Protein AF-I3W3P7-F1 (afdb_monomer_lite)

Foldseek 3Di:
DDDDPPPPPPPFDFDPDPLLVVLVVLLVVLVVLLVVLLVQLVVLLVVLVCCVPPVPDDVPVSVVSNVSSVVSNVVSVVSVVSNVVSVVSRVVRGDDD

Structure (mmCIF, N/CA/C/O backbone):
data_AF-I3W3P7-F1
#
_entry.id   AF-I3W3P7-F1
#
loop_
_atom_site.group_PDB
_atom_site.id
_atom_site.type_symbol
_atom_site.label_atom_id
_atom_site.label_alt_id
_atom_site.label_comp_id
_atom_site.label_asym_id
_atom_site.label_entity_id
_atom_site.label_seq_id
_atom_site.pdbx_PDB_ins_code
_atom_site.Cartn_x
_atom_site.Cartn_y
_atom_site.Cartn_z
_atom_site.occupancy
_atom_site.B_iso_or_equiv
_atom_site.auth_seq_id
_atom_site.auth_comp_id
_atom_site.auth_asym_id
_atom_site.auth_atom_id
_atom_site.pdbx_PDB_model_num
ATOM 1 N N . MET A 1 1 ? -31.253 31.431 -1.436 1.00 50.84 1 MET A N 1
ATOM 2 C CA . MET A 1 1 ? -30.133 30.499 -1.173 1.00 50.84 1 MET A CA 1
ATOM 3 C C . MET A 1 1 ? -30.693 29.090 -1.042 1.00 50.84 1 MET A C 1
ATOM 5 O O . MET A 1 1 ? -31.621 28.928 -0.252 1.00 50.84 1 MET A O 1
ATOM 9 N N . PRO A 1 2 ? -30.207 28.096 -1.806 1.00 55.56 2 PRO A N 1
ATOM 10 C CA . PRO A 1 2 ? -30.627 26.712 -1.616 1.00 55.56 2 PRO A CA 1
ATOM 11 C C . PRO A 1 2 ? -30.160 26.228 -0.236 1.00 55.56 2 PRO A C 1
ATOM 13 O O . PRO A 1 2 ? -28.994 26.382 0.126 1.00 55.56 2 PRO A O 1
ATOM 16 N N . LYS A 1 3 ? -31.088 25.692 0.563 1.00 58.59 3 LYS A N 1
ATOM 17 C CA . LYS A 1 3 ? -30.780 25.039 1.840 1.00 58.59 3 LYS A CA 1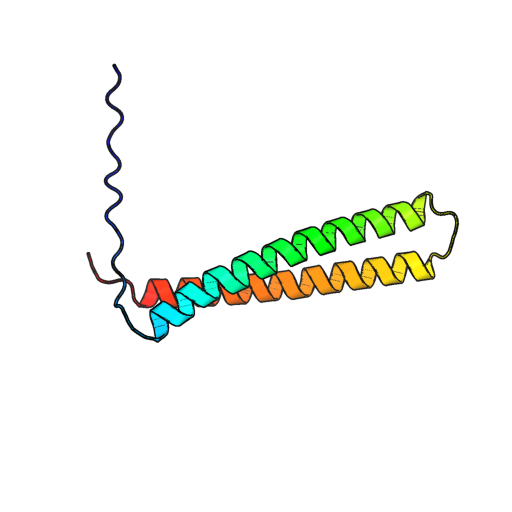
ATOM 18 C C . LYS A 1 3 ? -30.280 23.635 1.521 1.00 58.59 3 LYS A C 1
ATOM 20 O O . LYS A 1 3 ? -31.083 22.742 1.275 1.00 58.59 3 LYS A O 1
ATOM 25 N N . PHE A 1 4 ? -28.964 23.453 1.490 1.00 63.94 4 PHE A N 1
ATOM 26 C CA . PHE A 1 4 ? -28.393 22.112 1.484 1.00 63.94 4 PHE A CA 1
ATOM 27 C C . PHE A 1 4 ? -28.792 21.412 2.790 1.00 63.94 4 PHE A C 1
ATOM 29 O O . PHE A 1 4 ? -28.655 22.024 3.858 1.00 63.94 4 PHE A O 1
ATOM 36 N N . PRO A 1 5 ? -29.321 20.176 2.741 1.00 60.12 5 PRO A N 1
ATOM 37 C CA . PRO A 1 5 ? -29.552 19.411 3.953 1.00 60.12 5 PRO A CA 1
ATOM 38 C C . PRO A 1 5 ? -28.206 19.258 4.661 1.00 60.12 5 PRO A C 1
ATOM 40 O O . PRO A 1 5 ? -27.235 18.789 4.071 1.00 60.12 5 PRO A O 1
ATOM 43 N N . LYS A 1 6 ? -28.128 19.716 5.915 1.00 59.94 6 LYS A N 1
ATOM 44 C CA . LYS A 1 6 ? -26.996 19.397 6.782 1.00 59.94 6 LYS A CA 1
ATOM 45 C C . LYS A 1 6 ? -27.035 17.885 6.977 1.00 59.94 6 LYS A C 1
ATOM 47 O O . LYS A 1 6 ? -27.864 17.404 7.742 1.00 59.94 6 LYS A O 1
ATOM 52 N N . GLU A 1 7 ? -26.188 17.149 6.264 1.00 58.72 7 GLU A N 1
ATOM 53 C CA . GLU A 1 7 ? -25.850 15.783 6.650 1.00 58.72 7 GLU A CA 1
ATOM 54 C C . GLU A 1 7 ? -25.301 15.866 8.074 1.00 58.72 7 GLU A C 1
ATOM 56 O O . GLU A 1 7 ? -24.207 16.381 8.317 1.00 58.72 7 GLU A O 1
ATOM 61 N N . ILE A 1 8 ? -26.116 15.447 9.038 1.00 59.38 8 ILE A N 1
ATOM 62 C CA . ILE A 1 8 ? -25.673 15.267 10.411 1.00 5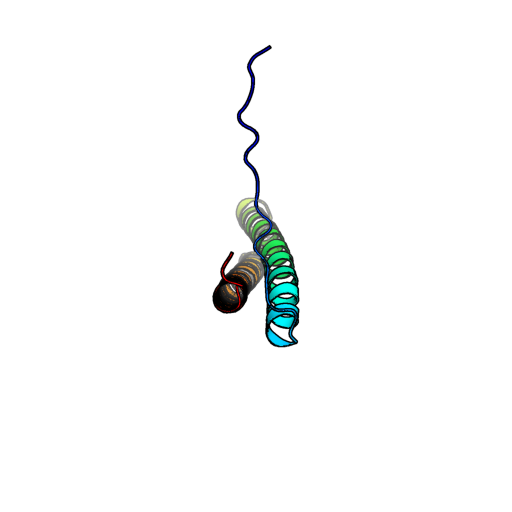9.38 8 ILE A CA 1
ATOM 63 C C . ILE A 1 8 ? -24.810 14.014 10.362 1.00 59.38 8 ILE A C 1
ATOM 65 O O . ILE A 1 8 ? -25.310 12.892 10.387 1.00 59.38 8 ILE A O 1
ATOM 69 N N . ILE A 1 9 ? -23.504 14.207 10.198 1.00 60.12 9 ILE A N 1
ATOM 70 C CA . ILE A 1 9 ? -22.532 13.134 10.367 1.00 60.12 9 ILE A CA 1
ATOM 71 C C . ILE A 1 9 ? -22.521 12.841 11.866 1.00 60.12 9 ILE A C 1
ATOM 73 O O . ILE A 1 9 ? -21.771 13.464 12.618 1.00 60.12 9 ILE A O 1
ATOM 77 N N . GLU A 1 10 ? -23.402 11.952 12.324 1.00 58.56 10 GLU A N 1
ATOM 78 C CA . GLU A 1 10 ? -23.327 11.457 13.694 1.00 58.56 10 GLU A CA 1
ATOM 79 C C . GLU A 1 10 ? -21.953 10.800 13.877 1.00 58.56 10 GLU A C 1
ATOM 81 O O . GLU A 1 10 ? -21.589 9.901 13.102 1.00 58.56 10 GLU A O 1
ATOM 86 N N . PRO A 1 11 ? -21.141 11.262 14.843 1.00 60.22 11 PRO A N 1
ATOM 87 C CA . PRO A 1 11 ? -19.842 10.667 15.077 1.00 60.22 11 PRO A CA 1
ATOM 88 C C . PRO A 1 11 ? -20.066 9.226 15.528 1.00 60.22 11 PRO A C 1
ATOM 90 O O . PRO A 1 11 ? -20.556 8.982 16.626 1.00 60.22 11 PRO A O 1
ATOM 93 N N . LYS A 1 12 ? -19.705 8.259 14.676 1.00 65.88 12 LYS A N 1
ATOM 94 C CA . LYS A 1 12 ? -19.704 6.846 15.065 1.00 65.88 12 LYS A CA 1
ATOM 95 C C . LYS A 1 12 ? -18.744 6.678 16.236 1.00 65.88 12 LYS A C 1
ATOM 97 O O . LYS A 1 12 ? -17.529 6.803 16.062 1.00 65.88 12 LYS A O 1
ATOM 102 N N . GLY A 1 13 ? -19.300 6.423 17.414 1.00 69.56 13 GLY A N 1
ATOM 103 C CA . GLY A 1 13 ? -18.532 6.148 18.616 1.00 69.56 13 GLY A CA 1
ATOM 104 C C . GLY A 1 13 ? -17.839 4.793 18.508 1.00 69.56 13 GLY A C 1
ATOM 105 O O . GLY A 1 13 ? -18.405 3.822 18.007 1.00 69.56 13 GLY A O 1
ATOM 106 N N . TYR A 1 14 ? -16.607 4.712 18.996 1.00 78.12 14 TYR A N 1
ATOM 107 C CA . TYR A 1 14 ? -15.906 3.445 19.184 1.00 78.12 14 TYR A CA 1
ATOM 108 C C . TYR A 1 14 ? -15.571 3.305 20.661 1.00 78.12 14 TYR A C 1
ATOM 110 O O . TYR A 1 14 ? -15.201 4.286 21.309 1.00 78.12 14 TYR A O 1
ATOM 118 N N . ALA A 1 15 ? -15.665 2.088 21.193 1.00 76.69 15 ALA A N 1
ATOM 119 C CA . ALA A 1 15 ? -15.189 1.821 22.543 1.00 76.69 15 ALA A CA 1
ATOM 120 C C . ALA A 1 15 ? -13.682 2.123 22.609 1.00 76.69 15 ALA A C 1
ATOM 122 O O . ALA A 1 15 ? -12.914 1.579 21.814 1.00 76.69 15 ALA A O 1
ATOM 123 N N . VAL A 1 16 ? -13.247 2.988 23.529 1.00 77.75 16 VAL A N 1
ATOM 124 C CA . VAL A 1 16 ? -11.825 3.325 23.697 1.00 77.75 16 VAL A CA 1
ATOM 125 C C . VAL A 1 16 ? -11.152 2.192 24.466 1.00 77.75 16 VAL A C 1
ATOM 127 O O . VAL A 1 16 ? -11.213 2.126 25.690 1.00 77.75 16 VAL A O 1
ATOM 130 N N . ASN A 1 17 ? -10.545 1.259 23.737 1.00 84.56 17 ASN A N 1
ATOM 131 C CA . ASN A 1 17 ? -9.786 0.150 24.299 1.00 84.56 17 ASN A CA 1
ATOM 132 C C . ASN A 1 17 ? -8.500 -0.072 23.488 1.00 84.56 17 ASN A C 1
ATOM 134 O O . ASN A 1 17 ? -8.304 0.510 22.419 1.00 84.56 17 ASN A O 1
ATOM 138 N N . ALA A 1 18 ? -7.593 -0.903 24.004 1.00 86.38 18 ALA A N 1
ATOM 139 C CA . ALA A 1 18 ? -6.319 -1.157 23.333 1.00 86.38 18 ALA A CA 1
ATOM 140 C C . ALA A 1 18 ? -6.525 -1.679 21.897 1.00 86.38 18 ALA A C 1
ATOM 142 O O . ALA A 1 18 ? -5.844 -1.244 20.975 1.00 86.38 18 ALA A O 1
ATOM 143 N N . THR A 1 19 ? -7.511 -2.552 21.681 1.00 84.81 19 THR A N 1
ATOM 144 C CA . THR A 1 19 ? -7.812 -3.148 20.372 1.00 84.81 19 THR A CA 1
ATOM 145 C C . THR A 1 19 ? -8.249 -2.112 19.334 1.00 84.81 19 THR A C 1
ATOM 147 O O . THR A 1 19 ? -7.775 -2.156 18.198 1.00 84.81 19 THR A O 1
ATOM 150 N N . THR A 1 20 ? -9.125 -1.171 19.693 1.00 86.38 20 THR A N 1
ATOM 151 C CA . THR A 1 20 ? -9.562 -0.092 18.793 1.00 86.38 20 THR A CA 1
ATOM 152 C C . THR A 1 20 ? -8.445 0.902 18.523 1.00 86.38 20 THR A C 1
ATOM 154 O O . THR A 1 20 ? -8.282 1.317 17.375 1.00 86.38 20 THR A O 1
ATOM 157 N N . LEU A 1 21 ? -7.618 1.204 19.529 1.00 88.06 21 LEU A N 1
ATOM 158 C CA . LEU A 1 21 ? -6.428 2.036 19.363 1.00 88.06 21 LEU A CA 1
ATOM 159 C C . LEU A 1 21 ? -5.425 1.392 18.390 1.00 88.06 21 LEU A C 1
ATOM 161 O O . LEU A 1 21 ? -5.004 2.033 17.427 1.00 88.06 21 LEU A O 1
ATOM 165 N N . PHE A 1 22 ? -5.095 0.110 18.576 1.00 89.38 22 PHE A N 1
ATOM 166 C CA . PHE A 1 22 ? -4.209 -0.630 17.672 1.00 89.38 22 PHE A CA 1
ATOM 167 C C . PHE A 1 22 ? -4.787 -0.751 16.262 1.00 89.38 22 PHE A C 1
ATOM 169 O O . PHE A 1 22 ? -4.048 -0.646 15.284 1.00 89.38 22 PHE A O 1
ATOM 176 N N . ALA A 1 23 ? -6.100 -0.940 16.127 1.00 89.50 23 ALA A N 1
ATOM 177 C CA . ALA A 1 23 ? -6.752 -0.974 14.825 1.00 89.50 23 ALA A CA 1
ATOM 178 C C . ALA A 1 23 ? -6.700 0.394 14.120 1.00 89.50 23 ALA A C 1
ATOM 180 O O . ALA A 1 23 ? -6.431 0.440 12.921 1.00 89.50 23 ALA A O 1
ATOM 181 N N . ALA A 1 24 ? -6.886 1.503 14.842 1.00 90.06 24 ALA A N 1
ATOM 182 C CA . ALA A 1 24 ? -6.777 2.853 14.286 1.00 90.06 24 ALA A CA 1
ATOM 183 C C . ALA A 1 24 ? -5.337 3.187 13.866 1.00 90.06 24 ALA A C 1
ATOM 185 O O . ALA A 1 24 ? -5.108 3.640 12.744 1.00 90.06 24 ALA A O 1
ATOM 186 N N . LEU A 1 25 ? -4.355 2.879 14.716 1.00 92.50 25 LEU A N 1
ATOM 187 C CA . LEU A 1 25 ? -2.934 3.014 14.382 1.00 92.50 25 LEU A CA 1
ATOM 188 C C . LEU A 1 25 ? -2.556 2.140 13.180 1.00 92.50 25 LEU A C 1
ATOM 190 O O . LEU A 1 25 ? -1.864 2.600 12.272 1.00 92.50 25 LEU A O 1
ATOM 194 N N . GLY A 1 26 ? -3.061 0.906 13.139 1.00 91.44 26 GLY A N 1
ATOM 195 C CA . GLY A 1 26 ? -2.867 -0.018 12.028 1.00 91.44 26 GLY A CA 1
ATOM 196 C C . GLY A 1 26 ? -3.452 0.501 10.714 1.00 91.44 26 GLY A C 1
ATOM 197 O O . GLY A 1 26 ? -2.798 0.380 9.681 1.00 91.44 26 GLY A O 1
ATOM 198 N N . LEU A 1 27 ? -4.631 1.137 10.729 1.00 92.69 27 LEU A N 1
ATOM 199 C CA . LEU A 1 27 ? -5.194 1.786 9.536 1.00 92.69 27 LEU A CA 1
ATOM 200 C C . LEU A 1 27 ? -4.260 2.862 8.986 1.00 92.69 27 LEU A C 1
ATOM 202 O O . LEU A 1 27 ? -3.992 2.870 7.784 1.00 92.69 27 LEU A O 1
ATOM 206 N N . CYS A 1 28 ? -3.748 3.738 9.853 1.00 91.56 28 CYS A N 1
ATOM 207 C CA . CYS A 1 28 ? -2.800 4.771 9.450 1.00 91.56 28 CYS A CA 1
ATOM 208 C C . CYS A 1 28 ? -1.522 4.139 8.892 1.00 91.56 28 CYS A C 1
ATOM 210 O O . CYS A 1 28 ? -1.131 4.439 7.766 1.00 91.56 28 CYS A O 1
ATOM 212 N N . PHE A 1 29 ? -0.913 3.212 9.631 1.00 94.25 29 PHE A N 1
ATOM 213 C CA . PHE A 1 29 ? 0.325 2.550 9.230 1.00 94.25 29 PHE A CA 1
ATOM 214 C C . PHE A 1 29 ? 0.185 1.832 7.880 1.00 94.25 29 PHE A C 1
ATOM 216 O O . PHE A 1 29 ? 0.889 2.158 6.927 1.00 94.25 29 PHE A O 1
ATOM 223 N N . PHE A 1 30 ? -0.773 0.910 7.750 1.00 92.81 30 PHE A N 1
ATOM 224 C CA . PHE A 1 30 ? -0.971 0.162 6.509 1.00 92.81 30 PHE A CA 1
ATOM 225 C C . PHE A 1 30 ? -1.429 1.050 5.347 1.00 92.81 30 PHE A C 1
ATOM 227 O O . PHE A 1 30 ? -1.062 0.778 4.203 1.00 92.81 30 PHE A O 1
ATOM 234 N N . GLY A 1 31 ? -2.202 2.104 5.622 1.00 90.75 31 GLY A N 1
ATOM 235 C CA . GLY A 1 31 ? -2.622 3.084 4.623 1.00 90.75 31 GLY A CA 1
ATOM 236 C C . GLY A 1 31 ? -1.437 3.859 4.046 1.00 90.75 31 GLY A C 1
ATOM 237 O O . GLY A 1 31 ? -1.212 3.817 2.835 1.00 90.75 31 GLY A O 1
ATOM 238 N N . PHE A 1 32 ? -0.642 4.506 4.903 1.00 93.69 32 PHE A N 1
ATOM 239 C CA . PHE A 1 32 ? 0.526 5.285 4.479 1.00 93.69 32 PHE A CA 1
ATOM 240 C C . PHE A 1 32 ? 1.608 4.405 3.849 1.00 93.69 32 PHE A C 1
ATOM 242 O O . PHE A 1 32 ? 2.087 4.718 2.758 1.00 93.69 32 PHE A O 1
ATOM 249 N N . SER A 1 33 ? 1.961 3.278 4.475 1.00 93.69 33 SER A N 1
ATOM 250 C CA . SER A 1 33 ? 2.958 2.357 3.920 1.00 93.69 33 SER A CA 1
ATOM 251 C C . SER A 1 33 ? 2.518 1.792 2.571 1.00 93.69 33 SER A C 1
ATOM 253 O O . SER A 1 33 ? 3.313 1.764 1.633 1.00 93.69 33 SER A O 1
ATOM 255 N N . GLY A 1 34 ? 1.247 1.398 2.439 1.00 92.69 34 GLY A N 1
ATOM 256 C CA . GLY A 1 34 ? 0.696 0.921 1.173 1.00 92.69 34 GLY A CA 1
ATOM 257 C C . GLY A 1 34 ? 0.762 1.983 0.074 1.00 92.69 34 GLY A C 1
ATOM 258 O O . GLY A 1 34 ? 1.187 1.682 -1.039 1.00 92.69 34 GLY A O 1
ATOM 259 N N . PHE A 1 35 ? 0.406 3.231 0.388 1.00 93.44 35 PHE A N 1
ATOM 260 C CA . PHE A 1 35 ? 0.462 4.343 -0.562 1.00 93.44 35 PHE A CA 1
ATOM 261 C C . PHE A 1 35 ? 1.890 4.630 -1.048 1.00 93.44 35 PHE A C 1
ATOM 263 O O . PHE A 1 35 ? 2.130 4.709 -2.255 1.00 93.44 35 PHE A O 1
ATOM 270 N N . ILE A 1 36 ? 2.854 4.705 -0.125 1.00 94.44 36 ILE A N 1
ATOM 271 C CA . ILE A 1 36 ? 4.271 4.919 -0.452 1.00 94.44 36 ILE A CA 1
ATOM 272 C C . ILE A 1 36 ? 4.799 3.787 -1.340 1.00 94.44 36 ILE A C 1
ATOM 274 O O . ILE A 1 36 ? 5.481 4.050 -2.332 1.00 94.44 36 ILE A O 1
ATOM 278 N N . LEU A 1 37 ? 4.463 2.531 -1.024 1.00 94.38 37 LEU A N 1
ATOM 279 C CA . LEU A 1 37 ? 4.880 1.371 -1.813 1.00 94.38 37 LEU A CA 1
ATOM 280 C C . LEU A 1 37 ? 4.325 1.408 -3.240 1.00 94.38 37 LEU A C 1
ATOM 282 O O . LEU A 1 37 ? 5.059 1.079 -4.168 1.00 94.38 37 LEU A O 1
ATOM 286 N N . VAL A 1 38 ? 3.076 1.845 -3.434 1.00 94.06 38 VAL A N 1
ATOM 287 C CA . VAL A 1 38 ? 2.481 1.994 -4.773 1.00 94.06 38 VAL A CA 1
ATOM 288 C C . VAL A 1 38 ? 3.198 3.073 -5.583 1.00 94.06 38 VAL A C 1
ATOM 290 O O . VAL A 1 38 ? 3.548 2.819 -6.735 1.00 94.06 38 VAL A O 1
ATOM 293 N N . ILE A 1 39 ? 3.475 4.242 -4.994 1.00 95.12 39 ILE A N 1
ATOM 294 C CA . ILE A 1 39 ? 4.237 5.305 -5.675 1.00 95.12 39 ILE A CA 1
ATOM 295 C C . ILE A 1 39 ? 5.632 4.801 -6.051 1.00 95.12 39 ILE A C 1
ATOM 297 O O . ILE A 1 39 ? 6.084 4.996 -7.180 1.00 95.12 39 ILE A O 1
ATOM 301 N N . ASN A 1 40 ? 6.309 4.119 -5.124 1.00 93.88 40 ASN A N 1
ATOM 302 C CA . ASN A 1 40 ? 7.644 3.584 -5.360 1.00 93.88 40 ASN A CA 1
ATOM 303 C C . ASN A 1 40 ? 7.639 2.534 -6.482 1.00 93.88 40 ASN A C 1
ATOM 305 O O . ASN A 1 40 ? 8.483 2.577 -7.376 1.00 93.88 40 ASN A O 1
ATOM 309 N N . ALA A 1 41 ? 6.651 1.636 -6.471 1.00 93.56 41 ALA A N 1
ATOM 310 C CA . ALA A 1 41 ? 6.473 0.634 -7.508 1.00 93.56 41 ALA A CA 1
ATOM 311 C C . ALA A 1 41 ? 6.217 1.276 -8.877 1.00 93.56 41 ALA A C 1
ATOM 313 O O . ALA A 1 41 ? 6.866 0.902 -9.850 1.00 93.56 41 ALA A O 1
ATOM 314 N N . ALA A 1 42 ? 5.337 2.280 -8.947 1.00 94.81 42 ALA A N 1
ATOM 315 C CA . ALA A 1 42 ? 5.040 3.005 -10.179 1.00 94.81 42 ALA A CA 1
ATOM 316 C C . ALA A 1 42 ? 6.281 3.720 -10.737 1.00 94.81 42 ALA A C 1
ATOM 318 O O . ALA A 1 42 ? 6.596 3.575 -11.918 1.00 94.81 42 ALA A O 1
ATOM 319 N N . GLY A 1 43 ? 7.033 4.423 -9.883 1.00 9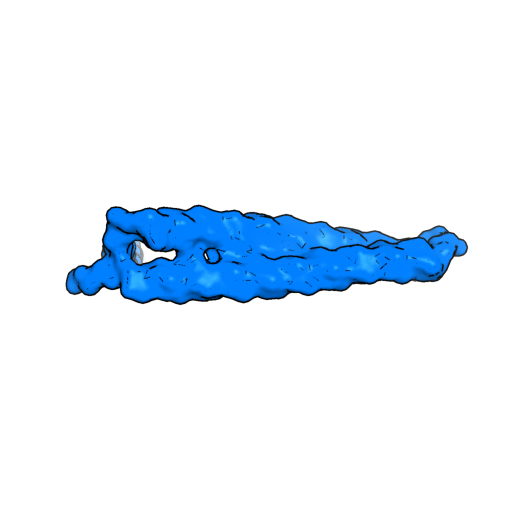3.38 43 GLY A N 1
ATOM 320 C CA . GLY A 1 43 ? 8.271 5.096 -10.281 1.00 93.38 43 GLY A CA 1
ATOM 321 C C . GLY A 1 43 ? 9.335 4.122 -10.795 1.00 93.38 43 GLY A C 1
ATOM 322 O O . GLY A 1 43 ? 9.959 4.369 -11.826 1.00 93.38 43 GLY A O 1
ATOM 323 N N . ARG A 1 44 ? 9.509 2.974 -10.128 1.00 92.69 44 ARG A N 1
ATOM 324 C CA . ARG A 1 44 ? 10.436 1.922 -10.580 1.00 92.69 44 ARG A CA 1
ATOM 325 C C . ARG A 1 44 ? 9.986 1.271 -11.880 1.00 92.69 44 ARG A C 1
ATOM 327 O O . ARG A 1 44 ? 10.824 1.012 -12.736 1.00 92.69 44 ARG A O 1
ATOM 334 N N . LEU A 1 45 ? 8.690 1.025 -12.048 1.00 93.31 45 LEU A N 1
ATOM 335 C CA . LEU A 1 45 ? 8.151 0.453 -13.277 1.00 93.31 45 LEU A CA 1
ATOM 336 C C . LEU A 1 45 ? 8.381 1.401 -14.460 1.00 93.31 45 LEU A C 1
ATOM 338 O O . LEU A 1 45 ? 8.869 0.970 -15.501 1.00 93.31 45 LEU A O 1
ATOM 342 N N . PHE A 1 46 ? 8.134 2.699 -14.266 1.00 91.88 46 PHE A N 1
ATOM 343 C CA . PHE A 1 46 ? 8.443 3.723 -15.262 1.00 91.88 46 PHE A CA 1
ATOM 344 C C . PHE A 1 46 ? 9.941 3.764 -15.594 1.00 91.88 46 PHE A C 1
ATOM 346 O O . PHE A 1 46 ? 10.315 3.749 -16.764 1.00 91.88 46 PHE A O 1
ATOM 353 N N . ALA A 1 47 ? 10.808 3.739 -14.577 1.00 88.19 47 ALA A N 1
ATOM 354 C CA . ALA A 1 47 ? 12.254 3.707 -14.778 1.00 88.19 47 ALA A CA 1
ATOM 355 C C . ALA A 1 47 ? 12.712 2.449 -15.537 1.00 88.19 47 ALA A C 1
ATOM 357 O O . ALA A 1 47 ? 13.548 2.550 -16.430 1.00 88.19 47 ALA A O 1
ATOM 358 N N . SER A 1 48 ? 12.150 1.280 -15.221 1.00 88.81 48 SER A N 1
ATOM 359 C CA . SER A 1 48 ? 12.437 0.024 -15.922 1.00 88.81 48 SER A CA 1
ATOM 360 C C . SER A 1 48 ? 12.042 0.102 -17.400 1.00 88.81 48 SER A C 1
ATOM 362 O O . SER A 1 48 ? 12.858 -0.214 -18.265 1.00 88.81 48 SER A O 1
ATOM 364 N N . LEU A 1 49 ? 10.839 0.607 -17.699 1.00 89.44 49 LEU A N 1
ATOM 365 C CA . LEU A 1 49 ? 10.360 0.796 -19.071 1.00 89.44 49 LEU A CA 1
ATOM 366 C C . LEU A 1 49 ? 11.230 1.783 -19.852 1.00 89.44 49 LEU A C 1
ATOM 368 O O . LEU A 1 49 ? 11.568 1.524 -21.007 1.00 89.44 49 LEU A O 1
ATOM 372 N N . TRP A 1 50 ? 11.626 2.887 -19.218 1.00 88.75 50 TRP A N 1
ATOM 373 C CA . TRP A 1 50 ? 12.519 3.869 -19.823 1.00 88.75 50 TRP A CA 1
ATOM 374 C C . TRP A 1 50 ? 13.895 3.269 -20.131 1.00 88.75 50 TRP A C 1
ATOM 376 O O . TRP A 1 50 ? 14.391 3.407 -21.247 1.00 88.75 50 TRP A O 1
ATOM 386 N N . MET A 1 51 ? 14.494 2.559 -19.167 1.00 86.06 51 MET A N 1
ATOM 387 C CA . MET A 1 51 ? 15.788 1.888 -19.342 1.00 86.06 51 MET A CA 1
ATOM 388 C C . MET A 1 51 ? 15.741 0.852 -20.464 1.00 86.06 51 MET A C 1
ATOM 390 O O . MET A 1 51 ? 16.653 0.812 -21.285 1.00 86.06 51 MET A O 1
ATOM 394 N N . TYR A 1 52 ? 14.670 0.058 -20.529 1.00 84.69 52 TYR A N 1
ATOM 395 C CA . TYR A 1 52 ? 14.492 -0.948 -21.571 1.00 84.69 52 TYR A CA 1
ATOM 396 C C . TYR A 1 52 ? 14.295 -0.327 -22.963 1.00 84.69 52 TYR A C 1
ATOM 398 O O . TYR A 1 52 ? 14.850 -0.826 -23.935 1.00 84.69 52 TYR A O 1
ATOM 406 N N . SER A 1 53 ? 13.534 0.769 -23.060 1.00 84.00 53 SER A N 1
ATOM 407 C CA . SER A 1 53 ? 13.136 1.353 -24.352 1.00 84.00 53 SER A CA 1
ATOM 408 C C . SER A 1 53 ? 14.159 2.337 -24.926 1.00 84.00 53 SER A C 1
ATOM 410 O O . SER A 1 53 ? 14.333 2.402 -26.138 1.00 84.00 53 SER A O 1
ATOM 412 N N . PHE A 1 54 ? 14.829 3.113 -24.070 1.00 80.69 54 PHE A N 1
ATOM 413 C CA . PHE A 1 54 ? 15.687 4.234 -24.481 1.00 80.69 54 PHE A CA 1
ATOM 414 C C . PHE A 1 54 ? 17.083 4.202 -23.850 1.00 80.69 54 PHE A C 1
ATOM 416 O O . PHE A 1 54 ? 17.961 4.955 -24.261 1.00 80.69 54 PHE A O 1
ATOM 423 N N . GLY A 1 55 ? 17.303 3.358 -22.837 1.00 69.25 55 GLY A N 1
ATOM 424 C CA . GLY A 1 55 ? 18.528 3.367 -22.037 1.00 69.25 55 GLY A CA 1
ATOM 425 C C . GLY A 1 55 ? 19.740 2.713 -22.696 1.00 69.25 55 GLY A C 1
ATOM 426 O O . GLY A 1 55 ? 20.834 2.831 -22.151 1.00 69.25 55 GLY A O 1
ATOM 427 N N . GLY A 1 56 ? 19.568 2.009 -23.821 1.00 67.50 56 GLY A N 1
ATOM 428 C CA . GLY A 1 56 ? 20.645 1.373 -24.597 1.00 67.50 56 GLY A CA 1
ATOM 429 C C . GLY A 1 56 ? 21.482 0.315 -23.857 1.00 67.50 56 GLY A C 1
ATOM 430 O O . GLY A 1 56 ? 22.347 -0.302 -24.466 1.00 67.50 56 GLY A O 1
ATOM 431 N N . SER A 1 57 ? 21.247 0.092 -22.560 1.00 59.03 57 SER A N 1
ATOM 432 C CA . SER A 1 57 ? 22.145 -0.631 -21.663 1.00 59.03 57 SER A CA 1
ATOM 433 C C . SER A 1 57 ? 21.363 -1.527 -20.698 1.00 59.03 57 SER A C 1
ATOM 435 O O . SER A 1 57 ? 20.507 -1.071 -19.938 1.00 59.03 57 SER A O 1
ATOM 437 N N . GLU A 1 58 ? 21.718 -2.813 -20.744 1.00 70.75 58 GLU A N 1
ATOM 438 C CA . GLU A 1 58 ? 21.415 -3.880 -19.788 1.00 70.75 58 GLU A CA 1
ATOM 439 C C . GLU A 1 58 ? 19.929 -4.177 -19.531 1.00 70.75 58 GLU A C 1
ATOM 441 O O . GLU A 1 58 ? 19.356 -3.806 -18.502 1.00 70.75 58 GLU A O 1
ATOM 446 N N . ALA A 1 59 ? 19.332 -4.998 -20.405 1.00 80.88 59 ALA A N 1
ATOM 447 C CA . ALA A 1 59 ? 18.042 -5.657 -20.158 1.00 80.88 59 ALA A CA 1
ATOM 448 C C . ALA A 1 59 ? 17.994 -6.355 -18.782 1.00 80.88 59 ALA A C 1
ATOM 450 O O . ALA A 1 59 ? 16.956 -6.367 -18.122 1.00 80.88 59 ALA A O 1
ATOM 451 N N . ILE A 1 60 ? 19.141 -6.859 -18.309 1.00 85.31 60 ILE A N 1
ATOM 452 C CA . ILE A 1 60 ? 19.314 -7.427 -16.966 1.00 85.31 60 ILE A CA 1
ATOM 453 C C . ILE A 1 60 ? 19.024 -6.375 -15.885 1.00 85.31 60 ILE A C 1
ATOM 455 O O . ILE A 1 60 ? 18.267 -6.634 -14.948 1.00 85.31 60 ILE A O 1
ATOM 459 N N . ARG A 1 61 ? 19.566 -5.160 -16.019 1.00 85.06 61 ARG A N 1
ATOM 460 C CA . ARG A 1 61 ? 19.348 -4.063 -15.066 1.00 85.06 61 ARG A CA 1
ATOM 461 C C . ARG A 1 61 ? 17.895 -3.592 -15.080 1.00 85.06 61 ARG A C 1
ATOM 463 O O . ARG A 1 61 ? 17.311 -3.421 -14.010 1.00 85.06 61 ARG A O 1
ATOM 470 N N . ALA A 1 62 ? 17.295 -3.439 -16.261 1.00 86.25 62 ALA A N 1
ATOM 471 C CA . ALA A 1 62 ? 15.875 -3.108 -16.388 1.00 86.25 62 ALA A CA 1
ATOM 472 C C . ALA A 1 62 ? 14.982 -4.189 -15.747 1.00 86.25 62 ALA A C 1
ATOM 474 O O . ALA A 1 62 ? 14.041 -3.855 -15.018 1.00 86.25 62 ALA A O 1
ATOM 475 N N . GLY A 1 63 ? 15.327 -5.468 -15.939 1.00 87.44 63 GLY A N 1
ATOM 476 C CA . GLY A 1 63 ? 14.661 -6.614 -15.322 1.00 87.44 63 GLY A CA 1
ATOM 477 C C . GLY A 1 63 ? 14.747 -6.602 -13.796 1.00 87.44 63 GLY A C 1
ATOM 478 O O . GLY A 1 63 ? 13.732 -6.768 -13.124 1.00 87.44 63 GLY A O 1
ATOM 479 N N . MET A 1 64 ? 15.915 -6.303 -13.222 1.00 91.31 64 MET A N 1
ATOM 480 C CA . MET A 1 64 ? 16.062 -6.165 -11.767 1.00 91.31 64 MET A CA 1
ATOM 481 C C . MET A 1 64 ? 15.176 -5.043 -11.209 1.00 91.31 64 MET A C 1
ATOM 483 O O . MET A 1 64 ? 14.481 -5.237 -10.212 1.00 91.31 64 MET A O 1
ATOM 487 N N . VAL A 1 65 ? 15.133 -3.880 -11.869 1.00 90.88 65 VAL A N 1
ATOM 488 C CA . VAL A 1 65 ? 14.259 -2.767 -11.453 1.00 90.88 65 VAL A CA 1
ATOM 489 C C . VAL A 1 65 ? 12.776 -3.159 -11.535 1.00 90.88 65 VAL A C 1
ATOM 491 O O . VAL A 1 65 ? 12.007 -2.813 -10.634 1.00 90.88 65 VAL A O 1
ATOM 494 N N . PHE A 1 66 ? 12.383 -3.927 -12.555 1.00 92.25 66 PHE A N 1
ATOM 495 C CA . PHE A 1 66 ? 11.026 -4.462 -12.696 1.00 92.25 66 PHE A CA 1
ATOM 496 C C . PHE A 1 66 ? 10.656 -5.439 -11.569 1.00 92.25 66 PHE A C 1
ATOM 498 O O . PHE A 1 66 ? 9.571 -5.348 -10.985 1.00 92.25 66 PHE A O 1
ATOM 505 N N . VAL A 1 67 ? 11.569 -6.346 -11.210 1.00 93.69 67 VAL A N 1
ATOM 506 C CA . VAL A 1 67 ? 11.378 -7.275 -10.085 1.00 93.69 67 VAL A CA 1
ATOM 507 C C . VAL A 1 67 ? 11.185 -6.500 -8.782 1.00 93.69 67 VAL A C 1
ATOM 509 O O . VAL A 1 67 ? 10.236 -6.774 -8.047 1.00 93.69 67 VAL A O 1
ATOM 512 N N . LEU A 1 68 ? 12.003 -5.472 -8.520 1.00 93.00 68 LEU A N 1
ATOM 513 C CA . LEU A 1 68 ? 11.812 -4.613 -7.347 1.00 93.00 68 LEU A CA 1
ATOM 514 C C . LEU A 1 68 ? 10.452 -3.898 -7.360 1.00 93.00 68 LEU A C 1
ATOM 516 O O . LEU A 1 68 ? 9.800 -3.832 -6.318 1.00 93.00 68 LEU A O 1
ATOM 520 N N . ALA A 1 69 ? 9.996 -3.398 -8.513 1.00 93.50 69 ALA A N 1
ATOM 521 C CA . ALA A 1 69 ? 8.665 -2.799 -8.631 1.00 93.50 69 ALA A CA 1
ATOM 522 C C . ALA A 1 69 ? 7.558 -3.809 -8.276 1.00 93.50 69 ALA A C 1
ATOM 524 O O . ALA A 1 69 ? 6.619 -3.482 -7.549 1.00 93.50 69 ALA A O 1
ATOM 525 N N . THR A 1 70 ? 7.706 -5.058 -8.721 1.00 93.81 70 THR A N 1
ATOM 526 C CA . THR A 1 70 ? 6.762 -6.145 -8.427 1.00 93.81 70 THR A CA 1
ATOM 527 C C . THR A 1 70 ? 6.743 -6.487 -6.937 1.00 93.81 70 THR A C 1
ATOM 529 O O . THR A 1 70 ? 5.667 -6.652 -6.361 1.00 93.81 70 THR A O 1
ATOM 532 N N . ILE A 1 71 ? 7.906 -6.523 -6.279 1.00 95.06 71 ILE A N 1
ATOM 533 C CA . ILE A 1 71 ? 8.005 -6.718 -4.824 1.00 95.06 71 ILE A CA 1
ATOM 534 C C . ILE A 1 71 ? 7.287 -5.583 -4.082 1.00 95.06 71 ILE A C 1
ATOM 536 O O . ILE A 1 71 ? 6.493 -5.850 -3.179 1.00 95.06 71 ILE A O 1
ATOM 540 N N . CYS A 1 72 ? 7.495 -4.325 -4.484 1.00 93.94 72 CYS A N 1
ATOM 541 C CA . CYS A 1 72 ? 6.783 -3.189 -3.895 1.00 93.94 72 CYS A CA 1
ATOM 542 C C . CYS A 1 72 ? 5.258 -3.321 -4.059 1.00 93.94 72 CYS A C 1
ATOM 544 O O . CYS A 1 72 ? 4.525 -3.105 -3.092 1.00 93.94 72 CYS A O 1
ATOM 546 N N . PHE A 1 73 ? 4.772 -3.744 -5.232 1.00 93.06 73 PHE A N 1
ATOM 547 C CA . PHE A 1 73 ? 3.348 -4.023 -5.444 1.00 93.06 73 PHE A CA 1
ATOM 548 C C . PHE A 1 73 ? 2.831 -5.164 -4.561 1.00 93.06 73 PHE A C 1
ATOM 550 O O . PHE A 1 73 ? 1.766 -5.031 -3.956 1.00 93.06 73 PHE A O 1
ATOM 557 N N . ALA A 1 74 ? 3.573 -6.266 -4.443 1.00 94.94 74 ALA A N 1
ATOM 558 C CA . ALA A 1 74 ? 3.189 -7.392 -3.597 1.00 94.94 74 ALA A CA 1
ATOM 559 C C . ALA A 1 74 ? 3.068 -6.971 -2.122 1.00 94.94 74 ALA A C 1
ATOM 561 O O . ALA A 1 74 ? 2.067 -7.274 -1.466 1.00 94.94 74 ALA A O 1
ATOM 562 N N . LEU A 1 75 ? 4.033 -6.195 -1.621 1.00 94.19 75 LEU A N 1
ATOM 563 C CA . LEU A 1 75 ? 3.983 -5.623 -0.276 1.00 94.19 75 LEU A CA 1
ATOM 564 C C . LEU A 1 75 ? 2.803 -4.652 -0.115 1.00 94.19 75 LEU A C 1
ATOM 566 O O . LEU A 1 75 ? 2.098 -4.718 0.891 1.00 94.19 75 LEU A O 1
ATOM 570 N N . ALA A 1 76 ? 2.508 -3.816 -1.115 1.00 93.44 76 ALA A N 1
ATOM 571 C CA . ALA A 1 76 ? 1.343 -2.931 -1.081 1.00 93.44 76 ALA A CA 1
ATOM 572 C C . ALA A 1 76 ? 0.016 -3.712 -1.000 1.00 93.44 76 ALA A C 1
ATOM 574 O O . ALA A 1 76 ? -0.909 -3.309 -0.288 1.00 93.44 76 ALA A O 1
ATOM 575 N N . VAL A 1 77 ? -0.084 -4.865 -1.673 1.00 94.50 77 VAL A N 1
ATOM 576 C CA . VAL A 1 77 ? -1.243 -5.766 -1.561 1.00 94.50 77 VAL A CA 1
ATOM 577 C C . VAL A 1 77 ? -1.365 -6.336 -0.146 1.00 94.50 77 VAL A C 1
ATOM 579 O O . VAL A 1 77 ? -2.478 -6.414 0.384 1.00 94.50 77 VAL A O 1
ATOM 582 N N . LEU A 1 78 ? -0.250 -6.694 0.498 1.00 94.56 78 LEU A N 1
ATOM 583 C CA . LEU A 1 78 ? -0.250 -7.115 1.902 1.00 94.56 78 LEU A CA 1
ATOM 584 C C . LEU A 1 78 ? -0.691 -5.976 2.830 1.00 94.56 78 LEU A C 1
ATOM 586 O O . LEU A 1 78 ? -1.558 -6.198 3.677 1.00 94.56 78 LEU A O 1
ATOM 590 N N . CYS A 1 79 ? -0.208 -4.748 2.615 1.00 93.44 79 CYS A N 1
ATOM 591 C CA . CYS A 1 79 ? -0.682 -3.567 3.340 1.00 93.44 79 CYS A CA 1
ATOM 592 C C . CYS A 1 79 ? -2.194 -3.370 3.164 1.00 93.44 79 CYS A C 1
ATOM 594 O O . CYS A 1 79 ? -2.900 -3.143 4.142 1.00 93.44 79 CYS A O 1
ATOM 596 N N . ARG A 1 80 ? -2.737 -3.551 1.954 1.00 93.31 80 ARG A N 1
ATOM 597 C CA . ARG A 1 80 ? -4.188 -3.476 1.712 1.00 93.31 80 ARG A CA 1
ATOM 598 C C . ARG A 1 80 ? -4.968 -4.531 2.502 1.00 93.31 80 ARG A C 1
ATOM 600 O O . ARG A 1 80 ? -6.062 -4.238 2.990 1.00 93.31 80 ARG A O 1
ATOM 607 N N . LYS A 1 81 ? -4.436 -5.752 2.632 1.00 93.88 81 LYS A N 1
ATOM 608 C CA . LYS A 1 81 ? -5.040 -6.799 3.476 1.00 93.88 81 LYS A CA 1
ATOM 609 C C . LYS A 1 81 ? -5.007 -6.401 4.955 1.00 93.88 81 LYS A C 1
ATOM 611 O O . LYS A 1 81 ? -6.051 -6.469 5.601 1.00 93.88 81 LYS A O 1
ATOM 616 N N . GLY A 1 82 ? -3.865 -5.921 5.453 1.00 92.12 82 GLY A N 1
ATOM 617 C CA . GLY A 1 82 ? -3.719 -5.411 6.822 1.00 92.12 82 GLY A CA 1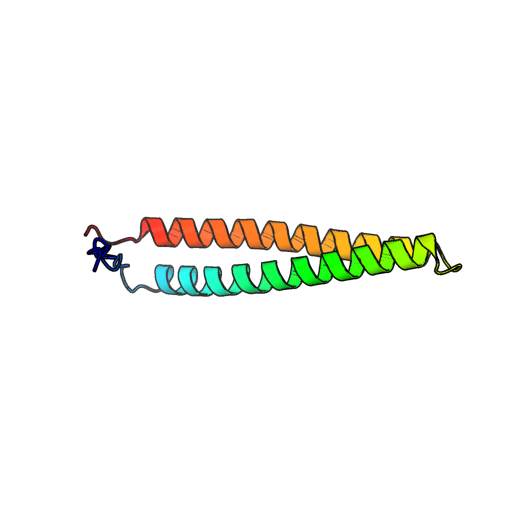
ATOM 618 C C . GLY A 1 82 ? -4.683 -4.261 7.123 1.00 92.12 82 GLY A C 1
ATOM 619 O O . GLY A 1 82 ? -5.429 -4.313 8.096 1.00 92.12 82 GLY A O 1
ATOM 620 N N . PHE A 1 83 ? -4.779 -3.288 6.216 1.00 93.31 83 PHE A N 1
ATOM 621 C CA . PHE A 1 83 ? -5.726 -2.177 6.306 1.00 93.31 83 PHE A CA 1
ATOM 622 C C . PHE A 1 83 ? -7.176 -2.665 6.418 1.00 93.31 83 PHE A C 1
ATOM 624 O O . PHE A 1 83 ? -7.916 -2.238 7.302 1.00 93.31 83 PHE A O 1
ATOM 631 N N . ARG A 1 84 ? -7.595 -3.599 5.551 1.00 92.81 84 ARG A N 1
ATOM 632 C CA . ARG A 1 84 ? -8.951 -4.173 5.600 1.00 92.81 84 ARG A CA 1
ATOM 633 C C . ARG A 1 84 ? -9.220 -4.909 6.908 1.00 92.81 84 ARG A C 1
ATOM 635 O O . ARG A 1 84 ? -10.326 -4.802 7.432 1.00 92.81 84 ARG A O 1
ATOM 642 N N . TYR A 1 85 ? -8.230 -5.625 7.432 1.00 93.44 85 TYR A N 1
ATOM 643 C CA . TYR A 1 85 ? -8.339 -6.300 8.720 1.00 93.44 85 TYR A CA 1
ATOM 644 C C . TYR A 1 85 ? -8.522 -5.299 9.872 1.00 93.44 85 TYR A C 1
ATOM 646 O O . TYR A 1 85 ? -9.447 -5.448 10.670 1.00 93.44 85 TYR A O 1
ATOM 654 N N . CYS A 1 86 ? -7.714 -4.237 9.917 1.00 91.00 86 CYS A N 1
ATOM 655 C CA . CYS A 1 86 ? -7.855 -3.163 10.902 1.00 91.00 86 CYS A CA 1
ATOM 656 C C . CYS A 1 86 ? -9.224 -2.474 10.800 1.00 91.00 86 CYS A C 1
ATOM 658 O O . CYS A 1 86 ? -9.889 -2.270 11.815 1.00 91.00 86 CYS A O 1
ATOM 660 N N . LEU A 1 87 ? -9.692 -2.194 9.578 1.00 91.44 87 LEU A N 1
ATOM 661 C CA . LEU A 1 87 ? -11.012 -1.607 9.335 1.00 91.44 87 LEU A CA 1
ATOM 662 C C . LEU A 1 87 ? -12.131 -2.513 9.856 1.00 91.44 87 LEU A C 1
ATOM 664 O O . LEU A 1 87 ? -13.077 -2.042 10.484 1.00 91.44 87 LEU A O 1
ATOM 668 N N . PHE A 1 88 ? -12.026 -3.814 9.589 1.00 91.19 88 PHE A N 1
ATOM 669 C CA . PHE A 1 88 ? -12.980 -4.805 10.066 1.00 91.19 88 PHE A CA 1
ATOM 670 C C . PHE A 1 88 ? -13.013 -4.844 11.597 1.00 91.19 88 PHE A C 1
ATOM 672 O O . PHE A 1 88 ? -14.090 -4.757 12.183 1.00 91.19 88 PHE A O 1
ATOM 679 N N . LYS A 1 89 ? -11.846 -4.880 12.251 1.00 88.06 89 LYS A N 1
ATOM 680 C CA . LYS A 1 89 ? -11.746 -4.863 13.717 1.00 88.06 89 LYS A CA 1
ATOM 681 C C . LYS A 1 89 ? -12.328 -3.598 14.342 1.00 88.06 89 LYS A C 1
ATOM 683 O O . LYS A 1 89 ? -13.010 -3.704 15.358 1.00 88.06 89 LYS A O 1
ATOM 688 N N . LEU A 1 90 ? -12.119 -2.436 13.727 1.00 88.25 90 LEU A N 1
ATOM 689 C CA . LEU A 1 90 ? -12.745 -1.184 14.157 1.00 88.25 90 LEU A CA 1
ATOM 690 C C . LEU A 1 90 ? -14.266 -1.244 14.049 1.00 88.25 90 LEU A C 1
ATOM 692 O O . LEU A 1 90 ? -14.951 -0.915 15.010 1.00 88.25 90 LEU A O 1
ATOM 696 N N . LYS A 1 91 ? -14.799 -1.725 12.920 1.00 87.12 91 LYS A N 1
ATOM 697 C CA . LYS A 1 91 ? -16.249 -1.884 12.734 1.00 87.12 91 LYS A CA 1
ATOM 698 C C . LYS A 1 91 ? -16.877 -2.828 13.761 1.00 87.12 91 LYS A C 1
ATOM 700 O O . LYS A 1 91 ? -17.979 -2.556 14.213 1.00 87.12 91 LYS A O 1
ATOM 705 N N . GLN A 1 92 ? -16.177 -3.891 14.166 1.00 87.06 92 GLN A N 1
ATOM 706 C CA . GLN A 1 92 ? -16.657 -4.803 15.215 1.00 87.06 92 GLN A CA 1
ATOM 707 C C . GLN A 1 92 ? -16.800 -4.140 16.595 1.00 87.06 92 GLN A C 1
ATOM 709 O O . GLN A 1 92 ? -17.570 -4.627 17.412 1.00 87.06 92 GLN A O 1
ATOM 714 N N . HIS A 1 93 ? -16.065 -3.060 16.860 1.00 84.44 93 HIS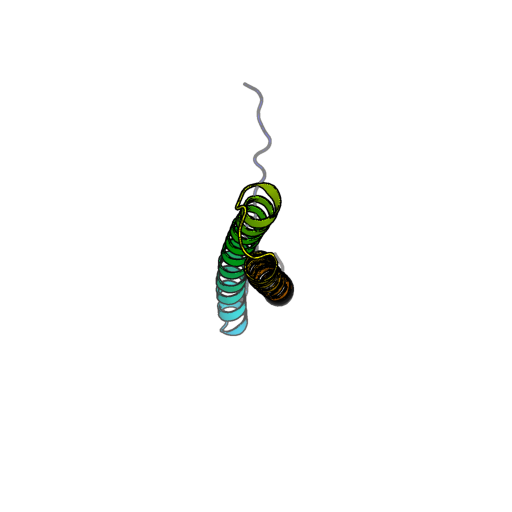 A N 1
ATOM 715 C CA . HIS A 1 93 ? -16.084 -2.342 18.140 1.00 84.44 93 HIS A CA 1
ATOM 716 C C . HIS A 1 93 ? -16.790 -0.981 18.037 1.00 84.44 93 HIS A C 1
ATOM 718 O O . HIS A 1 93 ? -16.572 -0.103 18.878 1.00 84.44 93 HIS A O 1
ATOM 724 N N . GLN A 1 94 ? -17.599 -0.786 16.991 1.00 83.56 94 GLN A N 1
ATOM 725 C CA . GLN A 1 94 ? -18.500 0.359 16.912 1.00 83.56 94 GLN A CA 1
ATOM 726 C C . GLN A 1 94 ? -19.531 0.251 18.030 1.00 83.56 94 GLN A C 1
ATOM 728 O O . GLN A 1 94 ? -20.127 -0.807 18.236 1.00 83.56 94 GLN A O 1
ATOM 733 N N . LEU A 1 95 ? -19.707 1.346 18.762 1.00 80.44 95 LEU A N 1
ATOM 734 C CA . LEU A 1 95 ? -20.771 1.456 19.746 1.00 80.44 95 LEU A CA 1
ATOM 735 C C . LEU A 1 95 ? -22.111 1.526 18.995 1.00 80.44 95 LEU A C 1
ATOM 737 O O . LEU A 1 95 ? -22.168 2.155 17.933 1.00 80.44 95 LEU A O 1
ATOM 741 N N . PRO A 1 96 ? -23.173 0.875 19.4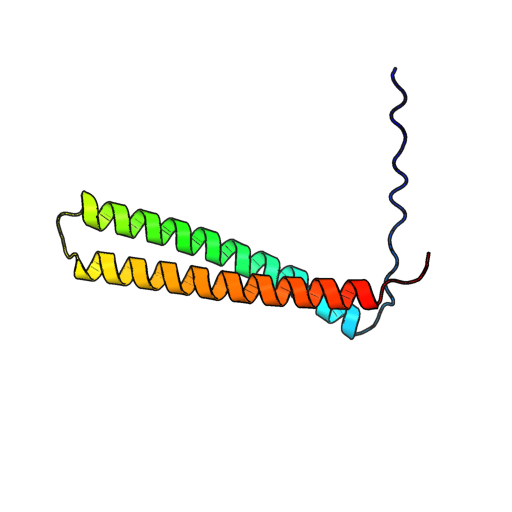97 1.00 71.81 96 PRO A N 1
ATOM 742 C CA . PRO A 1 96 ? -24.515 1.150 19.003 1.00 71.81 96 PRO A CA 1
ATOM 743 C C . PRO A 1 96 ? -24.823 2.634 19.262 1.00 71.81 96 PRO A C 1
ATOM 745 O O . PRO A 1 96 ? -24.611 3.099 20.383 1.00 71.81 96 PRO A O 1
ATOM 748 N N . ASN A 1 97 ? -25.225 3.365 18.212 1.00 59.22 97 ASN A N 1
ATOM 749 C CA . ASN A 1 97 ? -25.700 4.753 18.322 1.00 59.22 97 ASN A CA 1
ATOM 750 C C . ASN A 1 97 ? -26.944 4.822 19.209 1.00 59.22 97 ASN A C 1
ATOM 752 O O . ASN A 1 97 ? -27.826 3.947 19.032 1.00 59.22 97 ASN A O 1
#

Organism: NCBI:txid1179813

Radius of gyration: 20.96 Å; chains: 1; bounding box: 53×38×49 Å

Secondary structure (DSSP, 8-state):
-------------B--SHHHHHHHHHHHHHHHHHHHHHHHHHHHHHHHHHHHHH--S-HHHHHHHHHHHHHHHHHHHHHHHHHHHHHHHHHHTBPP-

pLDDT: mean 84.58, std 12.08, range [50.84, 95.12]

Sequence (97 aa):
MPKFPKEIIEPKGYAVNATTLFAALGLCFFGFSGFILVINAAGRLFASLWMYSFGGSEAIRAGMVFVLATICFALAVLCRKGFRYCLFKLKQHQLPN